Protein AF-A0AA43KF22-F1 (afdb_monomer)

Foldseek 3Di:
DVVLVVCCVVDVVDDDPVVVVVLVVLQCCQVCCVPVPVVVNDDDDPVPRDDDPPD

Organism: NCBI:txid2971776

Nearest PDB structures (foldseek):
  5b5e-assembly1_D  TM=1.011E+00  e=5.116E-07  Thermostichus vulcanus
  8bd3-assembly1_d  TM=1.000E+00  e=5.116E-07  Chlorella ohadii
  8wb4-assembly1_D  TM=9.477E-01  e=3.406E-07  Chroomonas placoidea
  8iwh-assembly1_d  TM=9.839E-01  e=5.475E-07  Thalassiosira pseudonana
  6wj6-assembly1_D  TM=9.452E-01  e=3.901E-07  Synechocystis sp. PCC 6803 substr. Kazusa

InterPro domains:
  IPR036854 Photosystem II protein D1/D2 superfamily [SSF81483] (1-54)

Structure (mmCIF, N/CA/C/O backbone):
data_AF-A0AA43KF22-F1
#
_entry.id   AF-A0AA43KF22-F1
#
loop_
_atom_site.group_PDB
_atom_site.id
_atom_site.type_symbol
_atom_site.label_atom_id
_atom_site.label_alt_id
_atom_site.label_comp_id
_atom_site.label_asym_id
_atom_site.label_entity_id
_atom_site.label_seq_id
_atom_site.pdbx_PDB_ins_code
_atom_site.Cartn_x
_atom_site.Cartn_y
_atom_site.Cartn_z
_atom_site.occupancy
_atom_site.B_iso_or_equiv
_atom_site.auth_seq_id
_atom_site.auth_comp_id
_atom_site.auth_asym_id
_atom_site.auth_atom_id
_atom_site.pdbx_PDB_model_num
ATOM 1 N N . PHE A 1 1 ? 1.716 0.411 13.589 1.00 95.69 1 PHE A N 1
ATOM 2 C CA . PHE A 1 1 ? 0.942 0.075 14.799 1.00 95.69 1 PHE A CA 1
ATOM 3 C C . PHE A 1 1 ? -0.041 -1.023 14.451 1.00 95.69 1 PHE A C 1
ATOM 5 O O . PHE A 1 1 ? -0.921 -0.765 13.646 1.00 95.69 1 PHE A O 1
ATOM 12 N N . VAL A 1 2 ? 0.082 -2.216 15.045 1.00 97.06 2 VAL A N 1
ATOM 13 C CA . VAL A 1 2 ? -0.816 -3.349 14.730 1.00 97.06 2 VAL A CA 1
ATOM 14 C C . VAL A 1 2 ? -2.287 -2.981 14.946 1.00 97.06 2 VAL A C 1
ATOM 16 O O . VAL A 1 2 ? -3.126 -3.322 14.128 1.00 97.06 2 VAL A O 1
ATOM 19 N N . SER A 1 3 ? -2.594 -2.201 15.986 1.00 98.12 3 SER A N 1
ATOM 20 C CA . SER A 1 3 ? -3.952 -1.701 16.232 1.00 98.12 3 SER A CA 1
ATOM 21 C C . SER A 1 3 ? -4.518 -0.853 15.089 1.00 98.12 3 SER A C 1
ATOM 23 O O . SER A 1 3 ? -5.714 -0.922 14.828 1.00 98.12 3 SER A O 1
ATOM 25 N N . GLN A 1 4 ? -3.681 -0.070 14.398 1.00 97.94 4 GLN A N 1
ATOM 26 C CA . GLN A 1 4 ? -4.124 0.714 13.244 1.00 97.94 4 GLN A CA 1
ATOM 27 C C . GLN A 1 4 ? -4.335 -0.163 12.011 1.00 97.94 4 GLN A C 1
ATOM 29 O O . GLN A 1 4 ? -5.314 0.055 11.312 1.00 97.94 4 GLN A O 1
ATOM 34 N N . GLU A 1 5 ? -3.478 -1.165 11.781 1.00 97.56 5 GLU A N 1
ATOM 35 C CA . GLU A 1 5 ? -3.675 -2.134 10.689 1.00 97.56 5 GLU A CA 1
ATOM 36 C C . GLU A 1 5 ? -4.989 -2.900 10.868 1.00 97.56 5 GLU A C 1
ATOM 38 O O . GLU A 1 5 ? -5.762 -3.015 9.928 1.00 97.56 5 GLU A O 1
ATOM 43 N N . LEU A 1 6 ? -5.275 -3.373 12.090 1.00 98.12 6 LEU A N 1
ATOM 44 C CA . LEU A 1 6 ? -6.521 -4.083 12.395 1.00 98.12 6 LEU A CA 1
ATOM 45 C C . LEU A 1 6 ? -7.745 -3.206 12.120 1.00 98.12 6 LEU A C 1
ATOM 47 O O . LEU A 1 6 ? -8.687 -3.658 11.479 1.00 98.12 6 LEU A O 1
ATOM 51 N N . ARG A 1 7 ? -7.716 -1.936 12.544 1.00 98.06 7 ARG A N 1
ATOM 52 C CA . ARG A 1 7 ? -8.830 -1.020 12.286 1.00 98.06 7 ARG A CA 1
ATOM 53 C C . ARG A 1 7 ? -8.977 -0.693 10.800 1.00 98.06 7 ARG A C 1
ATOM 55 O O . ARG A 1 7 ? -10.091 -0.744 10.301 1.00 98.06 7 ARG A O 1
ATOM 62 N N . ALA A 1 8 ? -7.884 -0.374 10.110 1.00 97.62 8 ALA A N 1
ATOM 63 C CA . ALA A 1 8 ? -7.903 -0.046 8.683 1.00 97.62 8 ALA A CA 1
ATOM 64 C C . ALA A 1 8 ? -8.317 -1.244 7.810 1.00 97.62 8 ALA A C 1
ATOM 66 O O . ALA A 1 8 ? -8.903 -1.058 6.749 1.00 97.62 8 ALA A O 1
ATOM 67 N N . ALA A 1 9 ? -8.033 -2.472 8.256 1.00 97.44 9 ALA A N 1
ATOM 68 C CA . ALA A 1 9 ? -8.465 -3.690 7.577 1.00 97.44 9 ALA A CA 1
ATOM 69 C C . ALA A 1 9 ? -9.978 -3.946 7.707 1.00 97.44 9 ALA A C 1
ATOM 71 O O . ALA A 1 9 ? -10.571 -4.541 6.811 1.00 97.44 9 ALA A O 1
ATOM 72 N N . GLU A 1 10 ? -10.599 -3.518 8.809 1.00 98.31 10 GLU A N 1
ATOM 73 C CA . GLU A 1 10 ? -12.039 -3.681 9.059 1.00 98.31 10 GLU A CA 1
ATOM 74 C C . GLU A 1 10 ? -12.881 -2.496 8.558 1.00 98.31 10 GLU A C 1
ATOM 76 O O . GLU A 1 10 ? -14.037 -2.681 8.179 1.00 98.31 10 GLU A O 1
ATOM 81 N N . ASP A 1 11 ? -12.322 -1.284 8.576 1.00 98.38 11 ASP A N 1
ATOM 82 C CA . ASP A 1 11 ? -13.012 -0.024 8.293 1.00 98.38 11 ASP A CA 1
ATOM 83 C C . ASP A 1 11 ? -12.313 0.744 7.154 1.00 98.38 11 ASP A C 1
ATOM 85 O O . ASP A 1 11 ? -11.311 1.423 7.399 1.00 98.38 11 ASP A O 1
ATOM 89 N N . PRO A 1 12 ? -12.839 0.682 5.914 1.00 96.69 12 PRO A N 1
ATOM 90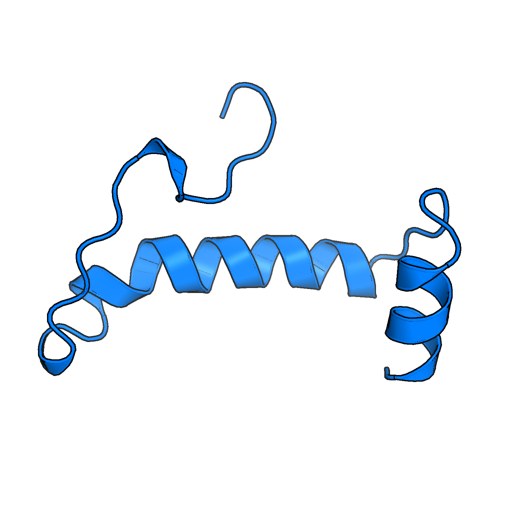 C CA . PRO A 1 12 ? -12.261 1.365 4.755 1.00 96.69 12 PRO A CA 1
ATOM 91 C C . PRO A 1 12 ? -12.260 2.897 4.844 1.00 96.69 12 PRO A C 1
ATOM 93 O O . PRO A 1 12 ? -11.545 3.545 4.081 1.00 96.69 12 PRO A O 1
ATOM 96 N N . GLU A 1 13 ? -13.063 3.489 5.734 1.00 98.19 13 GLU A N 1
ATOM 97 C CA . GLU A 1 13 ? -13.091 4.941 5.953 1.00 98.19 13 GLU A CA 1
ATOM 98 C C . GLU A 1 13 ? -12.043 5.388 6.985 1.00 98.19 13 GLU A C 1
ATOM 100 O O . GLU A 1 13 ? -11.776 6.584 7.134 1.00 98.19 13 GLU A O 1
ATOM 105 N N . PHE A 1 14 ? -11.418 4.444 7.698 1.00 98.00 14 PHE A N 1
ATOM 106 C CA . PHE A 1 14 ? -10.386 4.754 8.675 1.00 98.00 14 PHE A CA 1
ATOM 107 C C . PHE A 1 14 ? -9.057 5.095 7.992 1.00 98.00 14 PHE A C 1
ATOM 109 O O . PHE A 1 14 ? -8.293 4.226 7.569 1.00 98.00 14 PHE A O 1
ATOM 116 N N . GLU A 1 15 ? -8.731 6.386 7.964 1.00 97.50 15 GLU A N 1
ATOM 117 C CA . GLU A 1 15 ? -7.479 6.890 7.405 1.00 97.50 15 GLU A CA 1
ATOM 118 C C . GLU A 1 15 ? -6.728 7.778 8.409 1.00 97.50 15 GLU A C 1
ATOM 120 O O . GLU A 1 15 ? -7.298 8.644 9.075 1.00 97.50 15 GLU A O 1
ATOM 125 N N . THR A 1 16 ? -5.412 7.584 8.515 1.00 98.12 16 THR A N 1
ATOM 126 C CA . THR A 1 16 ? -4.522 8.434 9.315 1.00 98.12 16 THR A CA 1
ATOM 127 C C . THR A 1 16 ? -3.259 8.760 8.523 1.00 98.12 16 THR A C 1
ATOM 129 O O . THR A 1 16 ? -2.944 8.119 7.523 1.00 98.12 16 THR A O 1
ATOM 132 N N . PHE A 1 17 ? -2.453 9.718 8.988 1.00 98.44 17 PHE A N 1
ATOM 133 C CA . PHE A 1 17 ? -1.134 9.950 8.383 1.00 98.44 17 PHE A CA 1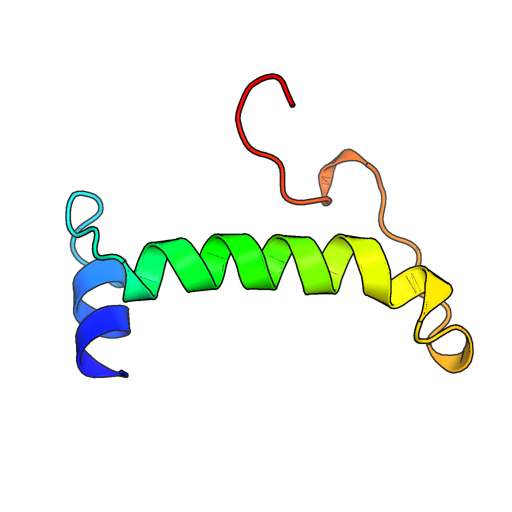
ATOM 134 C C . PHE A 1 17 ? -0.228 8.711 8.412 1.00 98.44 17 PHE A C 1
ATOM 136 O O . PHE A 1 17 ? 0.609 8.546 7.529 1.00 98.44 17 PHE A O 1
ATOM 143 N N . TYR A 1 18 ? -0.396 7.828 9.399 1.00 97.94 18 TYR A N 1
ATOM 144 C CA . TYR A 1 18 ? 0.367 6.588 9.460 1.00 97.94 18 TYR A CA 1
ATOM 145 C C . TYR A 1 18 ? -0.007 5.650 8.301 1.00 97.94 18 TYR A C 1
ATOM 147 O O . TYR A 1 18 ? 0.897 5.202 7.599 1.00 97.94 18 TYR A O 1
ATOM 155 N N . THR A 1 19 ? -1.299 5.417 8.035 1.00 97.06 19 THR A N 1
ATOM 156 C CA . THR A 1 19 ? -1.732 4.536 6.931 1.00 97.06 19 THR A CA 1
ATOM 157 C C . THR A 1 19 ? -1.415 5.142 5.561 1.00 97.06 19 THR A C 1
ATOM 159 O O . THR A 1 19 ? -0.938 4.443 4.671 1.00 97.06 19 THR A O 1
ATOM 162 N N . LYS A 1 20 ? -1.531 6.468 5.413 1.00 98.00 20 LYS A N 1
ATOM 163 C CA . LYS A 1 20 ? -1.113 7.186 4.193 1.00 98.00 20 LYS A CA 1
ATOM 164 C C . LYS A 1 20 ? 0.369 7.004 3.874 1.00 98.00 20 LYS A C 1
ATOM 166 O O . LYS A 1 20 ? 0.733 6.799 2.719 1.00 98.00 20 LYS A O 1
ATOM 171 N N . ASN A 1 21 ? 1.233 7.045 4.887 1.00 98.12 21 ASN A N 1
ATOM 172 C CA . ASN A 1 21 ? 2.667 6.835 4.689 1.00 98.12 21 ASN A CA 1
ATOM 173 C C . ASN A 1 21 ? 2.995 5.396 4.267 1.00 98.12 21 ASN A C 1
ATOM 175 O O . ASN A 1 21 ? 3.990 5.183 3.577 1.00 98.12 21 ASN A O 1
ATOM 179 N N . ILE A 1 22 ? 2.173 4.407 4.638 1.00 98.06 22 ILE A N 1
ATOM 180 C CA . ILE A 1 22 ? 2.347 3.026 4.167 1.00 98.06 22 ILE A CA 1
ATOM 181 C C . ILE A 1 22 ? 2.171 2.954 2.649 1.00 98.06 22 ILE A C 1
ATOM 183 O O . ILE A 1 22 ? 3.044 2.390 1.991 1.00 98.06 22 ILE A O 1
ATOM 187 N N . LEU A 1 23 ? 1.147 3.608 2.090 1.00 97.88 23 LEU A N 1
ATOM 188 C CA . LEU A 1 23 ? 0.929 3.667 0.637 1.00 97.88 23 LEU A CA 1
ATOM 189 C C . LEU A 1 23 ? 2.115 4.309 -0.103 1.00 97.88 23 LEU A C 1
ATOM 191 O O . LEU A 1 23 ? 2.556 3.815 -1.140 1.00 97.88 23 LEU A O 1
ATOM 195 N N . LEU A 1 24 ? 2.697 5.378 0.454 1.00 98.19 24 LEU A N 1
ATOM 196 C CA . LEU A 1 24 ? 3.912 5.984 -0.110 1.00 98.19 24 LEU A CA 1
ATOM 197 C C . LEU A 1 24 ? 5.092 5.003 -0.091 1.00 98.19 24 LEU A C 1
ATOM 199 O O . LEU A 1 24 ? 5.820 4.874 -1.076 1.00 98.19 24 LEU A O 1
ATOM 203 N N . ASN A 1 25 ? 5.265 4.280 1.015 1.00 98.31 25 ASN A N 1
ATOM 204 C CA . ASN A 1 25 ? 6.332 3.296 1.159 1.00 98.31 25 ASN A CA 1
ATOM 205 C C . ASN A 1 25 ? 6.154 2.092 0.217 1.00 98.31 25 ASN A C 1
ATOM 207 O O . ASN A 1 25 ? 7.148 1.530 -0.242 1.00 98.31 25 ASN A O 1
ATOM 211 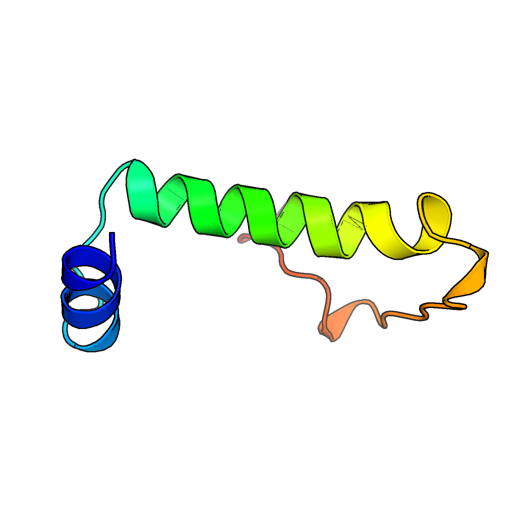N N . GLU A 1 26 ? 4.919 1.680 -0.074 1.00 98.31 26 GLU A N 1
ATOM 212 C CA . GLU A 1 26 ? 4.615 0.651 -1.078 1.00 98.31 26 GLU A CA 1
ATOM 213 C C . GLU A 1 26 ? 5.052 1.088 -2.474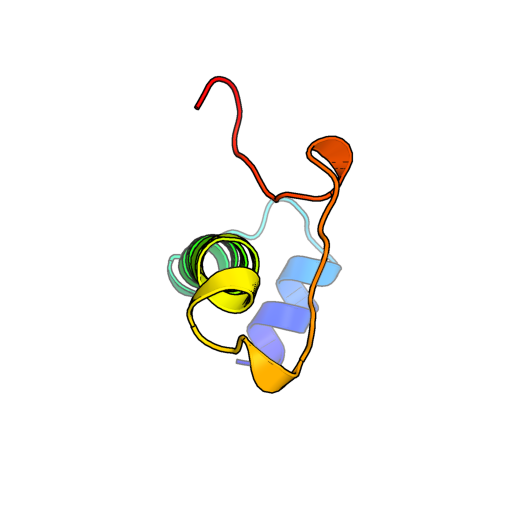 1.00 98.31 26 GLU A C 1
ATOM 215 O O . GLU A 1 26 ? 5.745 0.328 -3.154 1.00 98.31 26 GLU A O 1
ATOM 220 N N . GLY A 1 27 ? 4.746 2.336 -2.846 1.00 97.88 27 GLY A N 1
ATOM 221 C CA . GLY A 1 27 ? 5.254 2.957 -4.066 1.00 97.88 27 GLY A CA 1
ATOM 222 C C . GLY A 1 27 ? 6.781 2.916 -4.125 1.00 97.88 27 GLY A C 1
ATOM 223 O O . GLY A 1 27 ? 7.354 2.309 -5.024 1.00 97.88 27 GLY A O 1
ATOM 224 N N . ILE A 1 28 ? 7.461 3.475 -3.125 1.00 98.50 28 ILE A N 1
ATOM 225 C CA . ILE A 1 28 ? 8.932 3.512 -3.083 1.00 98.50 28 ILE A CA 1
ATOM 226 C C . ILE A 1 28 ? 9.535 2.114 -3.279 1.00 98.50 28 ILE A C 1
ATOM 228 O O . ILE A 1 28 ? 10.421 1.941 -4.114 1.00 98.50 28 ILE A O 1
ATOM 232 N N . ARG A 1 29 ? 9.036 1.097 -2.563 1.00 98.56 29 ARG A N 1
ATOM 233 C CA . ARG A 1 29 ? 9.560 -0.271 -2.685 1.00 98.56 29 ARG A CA 1
ATOM 234 C C . ARG A 1 29 ? 9.356 -0.849 -4.083 1.00 98.56 29 ARG A C 1
ATOM 236 O O . ARG A 1 29 ? 10.312 -1.371 -4.644 1.00 98.56 29 ARG A O 1
ATOM 243 N N . ALA A 1 30 ? 8.151 -0.762 -4.643 1.00 98.19 30 ALA A N 1
ATOM 244 C CA . ALA A 1 30 ? 7.855 -1.342 -5.954 1.00 98.19 30 ALA A CA 1
ATOM 245 C C . ALA A 1 30 ? 8.625 -0.643 -7.085 1.00 98.19 30 ALA A C 1
ATOM 247 O O . ALA A 1 30 ? 9.175 -1.305 -7.963 1.00 98.19 30 ALA A O 1
ATOM 248 N N . TRP A 1 31 ? 8.706 0.688 -7.029 1.00 98.06 31 TRP A N 1
ATOM 249 C CA . TRP A 1 31 ? 9.329 1.502 -8.070 1.00 98.06 31 TRP A CA 1
ATOM 250 C C . TRP A 1 31 ? 10.862 1.491 -8.008 1.00 98.06 31 TRP A C 1
ATOM 252 O O . TRP A 1 31 ? 11.508 1.542 -9.052 1.00 98.06 31 TRP A O 1
ATOM 262 N N . MET A 1 32 ? 11.463 1.390 -6.817 1.00 98.50 32 MET A N 1
ATOM 263 C CA . MET A 1 32 ? 12.926 1.390 -6.679 1.00 98.50 32 MET A CA 1
ATOM 264 C C . MET A 1 32 ? 13.549 -0.008 -6.741 1.00 98.50 32 MET A C 1
ATOM 266 O O . MET A 1 32 ? 14.653 -0.149 -7.269 1.00 98.50 32 MET A O 1
ATOM 270 N N . ALA A 1 33 ? 12.876 -1.050 -6.234 1.00 98.38 33 ALA A N 1
ATOM 271 C CA . ALA A 1 33 ? 13.490 -2.369 -6.043 1.00 98.38 33 ALA A CA 1
ATOM 272 C C . ALA A 1 33 ? 14.131 -2.996 -7.299 1.00 98.38 33 ALA A C 1
ATOM 274 O O . ALA A 1 33 ? 15.206 -3.576 -7.144 1.00 98.38 33 ALA A O 1
ATOM 275 N N . PRO A 1 34 ? 13.570 -2.896 -8.524 1.00 98.25 34 PRO A N 1
ATOM 276 C 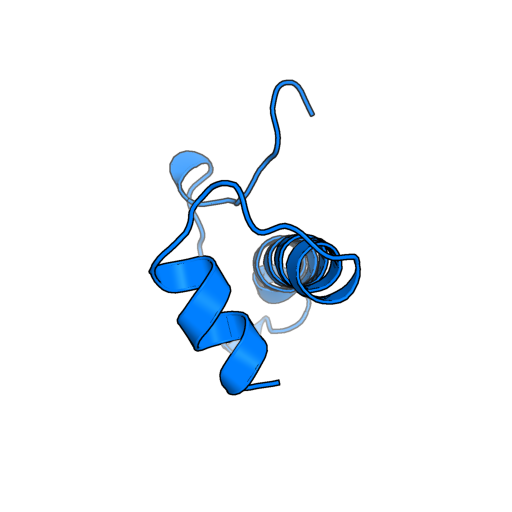CA . PRO A 1 34 ? 14.199 -3.500 -9.702 1.00 98.25 34 PRO A CA 1
ATOM 277 C C . PRO A 1 34 ? 15.605 -2.966 -9.999 1.00 98.25 34 PRO A C 1
ATOM 279 O O . PRO A 1 34 ? 16.477 -3.727 -10.414 1.00 98.25 34 PRO A O 1
ATOM 282 N N . GLN A 1 35 ? 15.834 -1.671 -9.761 1.00 97.44 35 GLN A N 1
ATOM 283 C CA . GLN A 1 35 ? 17.124 -1.021 -10.008 1.00 97.44 35 GLN A CA 1
ATOM 284 C C . GLN A 1 35 ? 18.030 -1.039 -8.775 1.00 97.44 35 GLN A C 1
ATOM 286 O O . GLN A 1 35 ? 19.232 -1.249 -8.904 1.00 97.44 35 GLN A O 1
ATOM 291 N N . ASP A 1 36 ? 17.457 -0.847 -7.586 1.00 98.44 36 ASP A N 1
ATOM 292 C CA . ASP A 1 36 ? 18.190 -0.809 -6.316 1.00 98.44 36 ASP A CA 1
ATOM 293 C C . ASP A 1 36 ? 18.671 -2.205 -5.876 1.00 98.44 36 ASP A C 1
ATOM 295 O O . ASP A 1 36 ? 19.710 -2.356 -5.236 1.00 98.44 36 ASP A O 1
ATOM 299 N N . GLN A 1 37 ? 17.956 -3.264 -6.276 1.00 98.38 37 GLN A N 1
ATOM 300 C CA . GLN A 1 37 ? 18.271 -4.655 -5.935 1.00 98.38 37 GLN A CA 1
ATOM 301 C C . GLN A 1 37 ? 18.481 -5.515 -7.193 1.00 98.38 37 GLN A C 1
ATOM 303 O O . GLN A 1 37 ? 17.774 -6.505 -7.401 1.00 98.38 37 GLN A O 1
ATOM 308 N N . PRO A 1 38 ? 19.499 -5.217 -8.022 1.00 97.56 38 PRO A N 1
ATOM 309 C CA . PRO A 1 38 ? 19.675 -5.865 -9.326 1.00 97.56 38 PRO A CA 1
ATOM 310 C C . PRO A 1 38 ? 19.914 -7.380 -9.216 1.00 97.56 38 PRO A C 1
ATOM 312 O O . PRO A 1 38 ? 19.528 -8.151 -10.091 1.00 97.56 38 PRO A O 1
ATOM 315 N N . HIS A 1 39 ? 20.488 -7.836 -8.100 1.00 98.38 39 HIS A N 1
ATOM 316 C CA . HIS A 1 39 ? 20.725 -9.254 -7.818 1.00 98.38 39 HIS A CA 1
ATOM 317 C C . HIS A 1 39 ? 19.436 -10.069 -7.604 1.00 98.38 39 HIS A C 1
ATOM 319 O O . HIS A 1 39 ? 19.484 -11.296 -7.642 1.00 98.38 39 HIS A O 1
ATOM 325 N N . LYS A 1 40 ? 18.294 -9.411 -7.363 1.00 97.94 40 LYS A N 1
ATOM 326 C CA . LYS A 1 40 ? 16.985 -10.065 -7.225 1.00 97.94 40 LYS A CA 1
ATOM 327 C C . LYS A 1 40 ? 16.285 -10.297 -8.560 1.00 97.94 40 LYS A C 1
ATOM 329 O O . LYS A 1 40 ? 15.330 -11.063 -8.585 1.00 97.94 40 LYS A O 1
ATOM 334 N N . GLN A 1 41 ? 16.758 -9.664 -9.639 1.00 97.75 41 GLN A N 1
ATOM 335 C CA . GLN A 1 41 ? 16.200 -9.804 -10.989 1.00 97.75 41 GLN A CA 1
ATOM 336 C C . GLN A 1 41 ? 14.680 -9.557 -11.033 1.00 97.75 41 GLN A C 1
ATOM 338 O O . GLN A 1 41 ? 13.941 -10.279 -11.701 1.00 97.75 41 GLN A O 1
ATOM 343 N N . PHE A 1 42 ? 14.198 -8.550 -10.295 1.00 98.25 42 PHE A N 1
ATOM 344 C CA . PHE A 1 42 ? 12.776 -8.217 -10.288 1.00 98.25 42 PHE A CA 1
ATOM 345 C C . PHE A 1 42 ? 12.324 -7.714 -11.660 1.00 98.25 42 PHE A C 1
ATOM 347 O O . PHE A 1 42 ? 12.919 -6.800 -12.228 1.00 98.25 42 PHE A O 1
ATOM 354 N N . VAL A 1 43 ? 11.223 -8.284 -12.145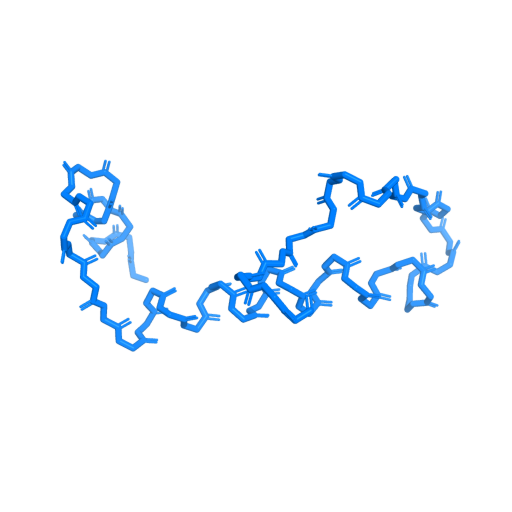 1.00 97.69 43 VAL A N 1
ATOM 355 C CA . VAL A 1 43 ? 10.490 -7.811 -13.318 1.00 97.69 43 VAL A CA 1
ATOM 356 C C . VAL A 1 43 ? 9.047 -7.611 -12.884 1.00 97.69 43 VAL A C 1
ATOM 358 O O . VAL A 1 43 ? 8.336 -8.578 -12.618 1.00 97.69 43 VAL A O 1
ATOM 361 N N . PHE A 1 44 ? 8.633 -6.352 -12.775 1.00 98.00 44 PHE A N 1
ATOM 362 C CA . PHE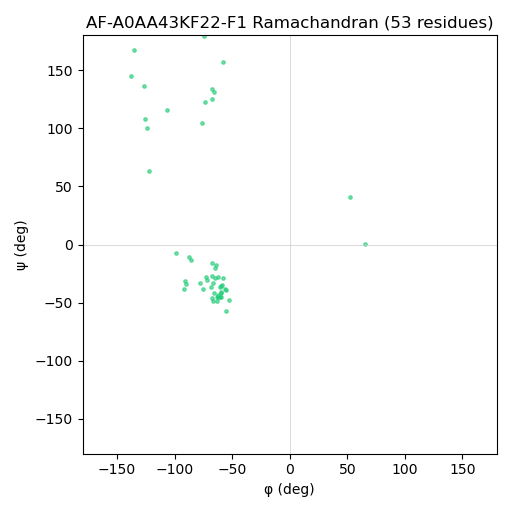 A 1 44 ? 7.262 -5.983 -12.442 1.00 98.00 44 PHE A CA 1
ATOM 363 C C . PHE A 1 44 ? 6.576 -5.438 -13.699 1.00 98.00 44 PHE A C 1
ATOM 365 O O . PHE A 1 44 ? 7.027 -4.421 -14.228 1.00 98.00 44 PHE A O 1
ATOM 372 N N . PRO A 1 45 ? 5.526 -6.110 -14.206 1.00 98.06 45 PRO A N 1
ATOM 373 C CA . PRO A 1 45 ? 4.665 -5.555 -15.248 1.00 98.06 45 PRO A CA 1
ATOM 374 C C . PRO A 1 45 ? 4.021 -4.228 -14.820 1.00 98.06 45 PRO A C 1
ATOM 376 O O . PRO A 1 45 ? 3.854 -3.967 -13.630 1.00 98.06 45 PRO A O 1
ATOM 379 N N . GLU A 1 46 ? 3.609 -3.395 -15.778 1.00 97.19 46 GLU A N 1
ATOM 380 C CA . GLU A 1 46 ? 3.008 -2.087 -15.467 1.00 97.19 46 GLU A CA 1
ATOM 381 C C . GLU A 1 46 ? 1.727 -2.205 -14.629 1.00 97.19 46 GLU A C 1
ATOM 383 O O . GLU A 1 46 ? 1.504 -1.399 -13.729 1.00 97.19 46 GLU A O 1
ATOM 388 N N . GLU A 1 47 ? 0.915 -3.235 -14.876 1.00 97.12 47 GLU A N 1
ATOM 389 C CA . GLU A 1 47 ? -0.365 -3.466 -14.192 1.00 97.12 47 GLU A CA 1
ATOM 390 C C . GLU A 1 47 ? -0.245 -3.748 -12.687 1.00 97.12 47 GLU A C 1
ATOM 392 O O . GLU A 1 47 ? -1.222 -3.580 -11.959 1.00 97.12 47 GLU A O 1
ATOM 397 N N . VAL A 1 48 ? 0.932 -4.173 -12.210 1.00 97.25 48 VAL A N 1
ATOM 398 C CA . VAL A 1 48 ? 1.160 -4.477 -10.788 1.00 97.25 48 VAL A CA 1
ATOM 399 C C . VAL A 1 48 ? 1.850 -3.339 -10.040 1.00 97.25 48 VAL A C 1
ATOM 401 O O . VAL A 1 48 ? 1.987 -3.412 -8.819 1.00 97.25 48 VAL A O 1
ATOM 404 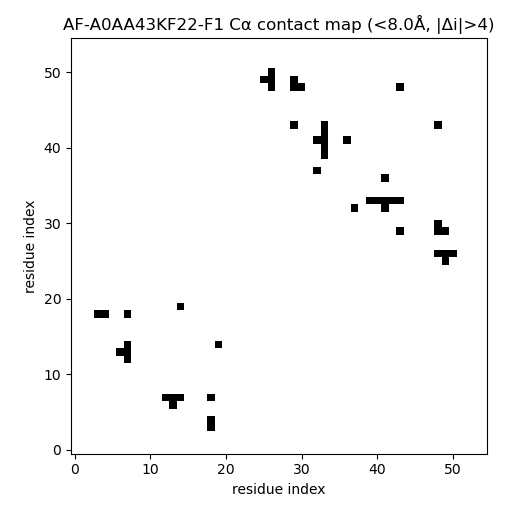N N . LEU A 1 49 ? 2.301 -2.291 -10.741 1.00 97.81 49 LEU A N 1
ATOM 405 C CA . LEU A 1 49 ? 2.925 -1.143 -10.093 1.00 97.81 49 LEU A CA 1
ATOM 406 C C . LEU A 1 49 ? 1.851 -0.305 -9.382 1.00 97.81 49 LEU A C 1
ATOM 408 O O . LEU A 1 49 ? 0.920 0.178 -10.031 1.00 97.81 49 LEU A O 1
ATOM 412 N N . PRO A 1 50 ? 1.969 -0.084 -8.059 1.00 97.69 50 PRO A N 1
ATOM 413 C CA . PRO A 1 50 ? 0.989 0.697 -7.321 1.00 97.69 50 PRO A CA 1
ATOM 414 C C . PRO A 1 50 ? 1.044 2.158 -7.778 1.00 97.69 50 PRO A C 1
ATOM 416 O O . PRO A 1 50 ? 2.102 2.799 -7.753 1.00 97.69 50 PRO A O 1
ATOM 419 N N . ARG A 1 51 ? -0.111 2.682 -8.200 1.00 97.38 51 ARG A N 1
ATOM 420 C CA . ARG A 1 51 ? -0.306 4.072 -8.630 1.00 97.38 51 ARG A CA 1
ATOM 421 C C . ARG A 1 51 ? -1.621 4.606 -8.077 1.00 97.38 51 ARG A C 1
ATOM 423 O O . ARG A 1 51 ? -2.604 3.878 -7.966 1.00 97.38 51 ARG A O 1
ATOM 430 N N . GLY A 1 52 ? -1.625 5.894 -7.743 1.00 95.50 52 GLY A N 1
ATOM 431 C CA . GLY A 1 52 ? -2.862 6.637 -7.526 1.00 95.50 52 GLY A CA 1
ATOM 432 C C . GLY A 1 52 ? -3.554 6.942 -8.855 1.00 95.50 52 GLY A C 1
ATOM 433 O O . GLY A 1 52 ? -3.053 6.621 -9.931 1.00 95.50 52 GLY A O 1
ATOM 434 N N . ASN A 1 53 ? -4.704 7.604 -8.797 1.00 96.31 53 ASN A N 1
ATOM 435 C CA . ASN A 1 53 ? -5.398 8.006 -10.014 1.00 96.31 53 ASN A CA 1
ATOM 436 C C . ASN A 1 53 ? -4.597 9.081 -10.782 1.00 96.31 53 ASN A C 1
ATOM 438 O O 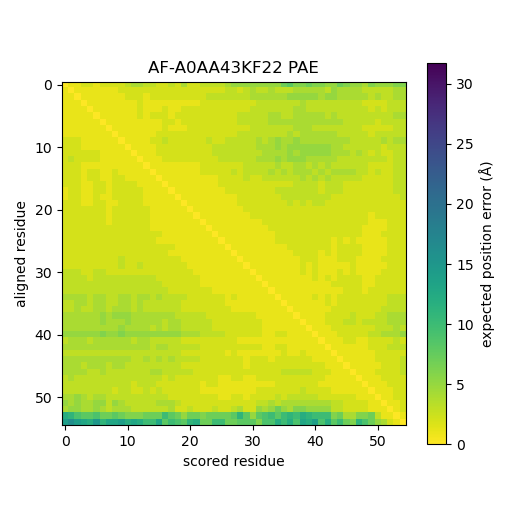. ASN A 1 53 ? -4.173 10.070 -10.185 1.00 96.31 53 ASN A O 1
ATOM 442 N N . ALA A 1 54 ? -4.457 8.907 -12.100 1.00 92.69 54 ALA A N 1
ATOM 443 C CA . ALA A 1 54 ? -3.918 9.876 -13.068 1.00 92.69 54 ALA A CA 1
ATOM 444 C C . ALA A 1 54 ? -2.431 10.299 -12.962 1.00 92.69 54 ALA A C 1
ATOM 446 O O . ALA A 1 54 ? -1.996 11.103 -13.788 1.00 92.69 54 ALA A O 1
ATOM 447 N N . LEU A 1 55 ? -1.652 9.775 -12.010 1.00 83.62 55 LEU A N 1
ATOM 448 C CA . LEU A 1 55 ? -0.195 9.982 -11.929 1.00 83.62 55 LEU A CA 1
ATOM 449 C C . LEU A 1 55 ? 0.565 8.871 -12.630 1.00 83.62 55 LEU A C 1
ATOM 451 O O . LEU A 1 55 ? 0.183 7.693 -12.467 1.00 83.62 55 LEU A O 1
#

pLDDT: mean 97.45, std 2.1, range [83.62, 98.56]

Solvent-accessible surface area (backbone atoms only — not comparable to full-atom values): 3562 Å² total; per-residue (Å²): 107,72,73,56,53,57,47,39,72,74,32,87,84,58,78,48,75,69,61,55,50,48,57,53,50,52,34,52,50,66,73,42,40,45,74,78,38,57,93,70,67,58,81,80,60,77,90,75,54,75,67,68,91,95,106

Mean predicted aligned error: 2.43 Å

Sequence (55 aa):
FVSQELRAAEDPEFETFYTKNILLNEGIRAWMAPQDQPHKQFVFPEEVLPRGNAL

Radius of gyration: 14.0 Å; Cα contacts (8 Å, |Δi|>4): 25; chains: 1; bounding box: 34×20×32 Å

Secondary structure (DSSP, 8-state):
-HHHHHHHHH-TT---HHHHHHHHHHHHHHHHHHHH-GGG-----GGGS---TT-